Protein AF-A0AAX4J9J0-F1 (afdb_monomer)

Structure (mmCIF, N/CA/C/O backbone):
data_AF-A0AAX4J9J0-F1
#
_entry.id   AF-A0AAX4J9J0-F1
#
loop_
_atom_site.group_PDB
_atom_site.id
_atom_site.type_symbol
_atom_site.label_atom_id
_atom_site.label_alt_id
_atom_site.label_comp_id
_atom_site.label_asym_id
_atom_site.label_entity_id
_atom_site.label_seq_id
_atom_site.pdbx_PDB_ins_code
_atom_site.Cartn_x
_atom_site.Cartn_y
_atom_site.Cartn_z
_atom_site.occupancy
_atom_site.B_iso_or_equiv
_atom_site.auth_seq_id
_atom_site.auth_comp_id
_atom_site.auth_asym_id
_atom_site.auth_atom_id
_atom_site.pdbx_PDB_model_num
ATOM 1 N N . MET A 1 1 ? 13.691 -29.978 -18.757 1.00 61.41 1 MET A N 1
ATOM 2 C CA . MET A 1 1 ? 13.887 -29.421 -17.396 1.00 61.41 1 MET A CA 1
ATOM 3 C C . MET A 1 1 ? 15.040 -28.422 -17.400 1.00 61.41 1 MET A C 1
ATOM 5 O O . MET A 1 1 ? 14.830 -27.285 -16.999 1.00 61.41 1 MET A O 1
ATOM 9 N N . GLU A 1 2 ? 16.188 -28.798 -17.965 1.00 68.69 2 GLU A N 1
ATOM 10 C CA . GLU A 1 2 ? 17.375 -27.943 -18.130 1.00 68.69 2 GLU A CA 1
ATOM 11 C C . GLU A 1 2 ? 17.108 -26.623 -18.865 1.00 68.69 2 GLU A C 1
ATOM 13 O O . GLU A 1 2 ? 17.535 -25.573 -18.406 1.00 68.69 2 GLU A O 1
ATOM 18 N N . GLU A 1 3 ? 16.326 -26.632 -19.948 1.00 76.81 3 GLU A N 1
ATOM 19 C CA . GLU A 1 3 ? 16.012 -25.405 -20.699 1.00 76.81 3 GLU A CA 1
ATOM 20 C C . GLU A 1 3 ? 15.260 -24.362 -19.852 1.00 76.81 3 GLU A C 1
ATOM 22 O O . GLU A 1 3 ? 15.573 -23.173 -19.884 1.00 76.81 3 GLU A O 1
ATOM 27 N N . ARG A 1 4 ? 14.316 -24.807 -19.011 1.00 74.56 4 ARG A N 1
ATOM 28 C CA . ARG A 1 4 ? 13.585 -23.931 -18.080 1.00 74.56 4 ARG A CA 1
ATOM 29 C C . ARG A 1 4 ? 14.502 -23.350 -17.004 1.00 74.56 4 ARG A C 1
ATOM 31 O O . ARG A 1 4 ? 14.391 -22.167 -16.701 1.00 74.56 4 ARG A O 1
ATOM 38 N N . VAL A 1 5 ? 15.400 -24.161 -16.446 1.00 76.06 5 VAL A N 1
ATOM 39 C CA . VAL A 1 5 ? 16.379 -23.724 -15.434 1.00 76.06 5 VAL A CA 1
ATOM 40 C C . VAL A 1 5 ? 17.366 -22.728 -16.042 1.00 76.06 5 VAL A C 1
ATOM 42 O O . VAL A 1 5 ? 17.599 -21.669 -15.467 1.00 76.06 5 VAL A O 1
ATOM 45 N N . ASN A 1 6 ? 17.853 -22.999 -17.253 1.00 77.25 6 ASN A N 1
ATOM 46 C CA . ASN A 1 6 ? 18.737 -22.100 -17.990 1.00 77.25 6 ASN A CA 1
ATOM 47 C C . ASN A 1 6 ? 18.056 -20.771 -18.326 1.00 77.25 6 ASN A C 1
ATOM 49 O O . ASN A 1 6 ? 18.679 -19.721 -18.198 1.00 77.25 6 ASN A O 1
ATOM 53 N N . ASN A 1 7 ? 16.774 -20.783 -18.696 1.00 78.75 7 ASN A N 1
ATOM 54 C CA . ASN A 1 7 ? 16.013 -19.552 -18.925 1.00 78.75 7 ASN A CA 1
ATOM 55 C C . ASN A 1 7 ? 15.826 -18.740 -17.631 1.00 78.75 7 ASN A C 1
ATOM 57 O O . ASN A 1 7 ? 15.913 -17.513 -17.658 1.00 78.75 7 ASN A O 1
ATOM 61 N N . LEU A 1 8 ? 15.640 -19.408 -16.488 1.00 71.81 8 LEU A N 1
ATOM 62 C CA . LEU A 1 8 ? 15.568 -18.756 -15.177 1.00 71.81 8 LEU A CA 1
ATOM 63 C C . LEU A 1 8 ? 16.919 -18.177 -14.734 1.00 71.81 8 LEU A C 1
ATOM 65 O O . LEU A 1 8 ? 16.941 -17.084 -14.178 1.00 71.81 8 LEU A O 1
ATOM 69 N N . LEU A 1 9 ? 18.043 -18.836 -15.019 1.00 75.38 9 LEU A N 1
ATOM 70 C CA . LEU A 1 9 ? 19.379 -18.287 -14.742 1.00 75.38 9 LEU A CA 1
ATOM 71 C C . LEU A 1 9 ? 19.697 -17.099 -15.663 1.00 75.38 9 LEU A C 1
ATOM 73 O O . LEU A 1 9 ? 20.135 -16.049 -15.198 1.00 75.38 9 LEU A O 1
ATOM 77 N N . LYS A 1 10 ? 19.367 -17.207 -16.957 1.00 76.81 10 LYS A N 1
ATOM 78 C CA . LYS A 1 10 ? 19.516 -16.115 -17.937 1.00 76.81 10 LYS A CA 1
ATOM 79 C C . LYS A 1 10 ? 18.694 -14.872 -17.602 1.00 76.81 10 LYS A C 1
ATOM 81 O O . LYS A 1 10 ? 19.059 -13.782 -18.024 1.00 76.81 10 LYS A O 1
ATOM 86 N N . SER A 1 11 ? 17.606 -15.018 -16.846 1.00 75.44 11 SER A N 1
ATOM 87 C CA . SER A 1 11 ? 16.791 -13.884 -16.402 1.00 75.44 11 SER A CA 1
ATOM 88 C C . SER A 1 11 ? 17.495 -12.977 -15.381 1.00 75.44 11 SER A C 1
ATOM 90 O O . SER A 1 11 ? 16.999 -11.893 -15.092 1.00 75.44 11 SER A O 1
ATOM 92 N N . GLY A 1 12 ? 18.627 -13.410 -14.810 1.00 61.09 12 GLY A N 1
ATOM 93 C CA . GLY A 1 12 ? 19.420 -12.618 -13.864 1.00 61.09 12 GLY A CA 1
ATOM 94 C C . GLY A 1 12 ? 18.864 -12.562 -12.434 1.00 61.09 12 GLY A C 1
ATOM 95 O O . GLY A 1 12 ? 19.521 -12.027 -11.543 1.00 61.09 12 GLY A O 1
ATOM 96 N N . TYR A 1 13 ? 17.687 -13.144 -12.176 1.00 62.12 13 TYR A N 1
ATOM 97 C CA . TYR A 1 13 ? 17.090 -13.221 -10.834 1.00 62.12 13 TYR A CA 1
ATOM 98 C C . TYR A 1 13 ? 17.830 -14.186 -9.891 1.00 62.12 13 TYR A C 1
ATOM 100 O O . TYR A 1 13 ? 17.837 -13.996 -8.667 1.00 62.12 13 TYR A O 1
ATOM 108 N N . PHE A 1 14 ? 18.463 -15.217 -10.452 1.00 72.38 14 PHE A N 1
ATOM 109 C CA . PHE A 1 14 ? 19.157 -16.275 -9.723 1.00 72.38 14 PHE A CA 1
ATOM 110 C C . PHE A 1 14 ? 20.611 -16.378 -10.192 1.00 72.38 14 PHE A C 1
ATOM 112 O O . PHE A 1 14 ? 20.886 -16.243 -11.379 1.00 72.38 14 PHE A O 1
ATOM 119 N N . LYS A 1 15 ? 21.531 -16.576 -9.244 1.00 73.38 15 LYS A N 1
ATOM 120 C CA . LYS A 1 15 ? 22.971 -16.724 -9.468 1.00 73.38 15 LYS A CA 1
ATOM 121 C C . LYS A 1 15 ? 23.285 -18.157 -9.864 1.00 73.38 15 LYS A C 1
ATOM 123 O O . LYS A 1 15 ? 23.857 -18.373 -10.919 1.00 73.38 15 LYS A O 1
ATOM 128 N N . ASP A 1 16 ? 22.856 -19.101 -9.029 1.00 78.69 16 ASP A N 1
ATOM 129 C CA . ASP A 1 16 ? 23.085 -20.527 -9.225 1.00 78.69 16 ASP A CA 1
ATOM 130 C C . ASP A 1 16 ? 21.813 -21.330 -8.931 1.00 78.69 16 ASP A C 1
ATOM 132 O O . ASP A 1 16 ? 20.896 -20.882 -8.231 1.00 78.69 16 ASP A O 1
ATOM 136 N N . CYS A 1 17 ? 21.771 -22.546 -9.468 1.00 82.75 17 CYS A N 1
ATOM 137 C CA . CYS A 1 17 ? 20.735 -23.537 -9.214 1.00 82.75 17 CYS A CA 1
ATOM 138 C C . CYS A 1 17 ? 21.403 -24.858 -8.822 1.00 82.75 17 CYS A C 1
ATOM 140 O O . CYS A 1 17 ? 22.192 -25.392 -9.596 1.00 82.75 17 CYS A O 1
ATOM 142 N N . ASN A 1 18 ? 21.070 -25.385 -7.643 1.00 80.75 18 ASN A N 1
ATOM 143 C CA . ASN A 1 18 ? 21.494 -26.709 -7.191 1.00 80.75 18 ASN A CA 1
ATOM 144 C C . ASN A 1 18 ? 20.293 -27.647 -7.232 1.00 80.75 18 ASN A C 1
ATOM 146 O O . ASN A 1 18 ? 19.329 -27.421 -6.503 1.00 80.75 18 ASN A O 1
ATOM 150 N N . ILE A 1 19 ? 20.350 -28.679 -8.069 1.00 81.06 19 ILE A N 1
ATOM 151 C CA . ILE A 1 19 ? 19.307 -29.702 -8.179 1.00 81.06 19 ILE A CA 1
ATOM 152 C C . ILE A 1 19 ? 19.854 -30.988 -7.569 1.00 81.06 19 ILE A C 1
ATOM 154 O O . ILE A 1 19 ? 20.935 -31.429 -7.951 1.00 81.06 19 ILE A O 1
ATOM 158 N N . ASP A 1 20 ? 19.140 -31.552 -6.598 1.00 78.56 20 ASP A N 1
ATOM 159 C CA . ASP A 1 20 ? 19.521 -32.829 -6.000 1.00 78.56 20 ASP A CA 1
ATOM 160 C C . ASP A 1 20 ? 19.192 -34.021 -6.918 1.00 78.56 20 ASP A C 1
ATOM 162 O O . ASP A 1 20 ? 18.487 -33.902 -7.923 1.00 78.56 20 ASP A O 1
ATOM 166 N N . GLU A 1 21 ? 19.680 -35.207 -6.554 1.00 80.56 21 GLU A N 1
ATOM 167 C CA . GLU A 1 21 ? 19.455 -36.455 -7.302 1.00 80.56 21 GLU A CA 1
ATOM 168 C C . GLU A 1 21 ? 17.970 -36.856 -7.397 1.00 80.56 21 GLU A C 1
ATOM 170 O O . GLU A 1 21 ? 17.600 -37.696 -8.217 1.00 80.56 21 GLU A O 1
ATOM 175 N N . LYS A 1 22 ? 17.104 -36.255 -6.570 1.00 79.81 22 LYS A N 1
ATOM 176 C CA . LYS A 1 22 ? 15.654 -36.484 -6.547 1.00 79.81 22 LYS A CA 1
ATOM 177 C C . LYS A 1 22 ? 14.882 -35.454 -7.382 1.00 79.81 22 LYS A C 1
ATOM 179 O O . LYS A 1 22 ? 13.660 -35.558 -7.486 1.00 79.81 22 LYS A O 1
ATOM 184 N N . GLY A 1 23 ? 15.568 -34.487 -7.994 1.00 72.56 23 GLY A N 1
ATOM 185 C CA . GLY A 1 23 ? 14.980 -33.453 -8.843 1.00 72.56 23 GLY A CA 1
ATOM 186 C C . GLY A 1 23 ? 14.480 -32.209 -8.098 1.00 72.56 23 GLY A C 1
ATOM 187 O O . GLY A 1 23 ? 13.801 -31.380 -8.709 1.00 72.56 23 GLY A O 1
ATOM 188 N N . PHE A 1 24 ? 14.800 -32.034 -6.812 1.00 72.38 24 PHE A N 1
ATOM 189 C CA . PHE A 1 24 ? 14.485 -30.811 -6.070 1.00 72.38 24 PHE A CA 1
ATOM 190 C C . PHE A 1 24 ? 15.568 -29.753 -6.296 1.00 72.38 24 PHE A C 1
ATOM 192 O O . PHE A 1 24 ? 16.738 -29.950 -5.975 1.00 72.38 24 PHE A O 1
ATOM 199 N N . GLY A 1 25 ? 15.165 -28.606 -6.849 1.00 75.62 25 GLY A N 1
ATOM 200 C CA . GLY A 1 25 ? 16.051 -27.482 -7.149 1.00 75.62 25 GLY A CA 1
ATOM 201 C C . GLY A 1 25 ? 16.006 -26.378 -6.093 1.00 75.62 25 GLY A C 1
ATOM 202 O O . GLY A 1 25 ? 14.936 -25.862 -5.774 1.00 75.62 25 GLY A O 1
ATOM 203 N N . THR A 1 26 ? 17.168 -25.952 -5.604 1.00 78.88 26 THR A N 1
ATOM 204 C CA . THR A 1 26 ? 17.348 -24.727 -4.815 1.00 78.88 26 THR A CA 1
ATOM 205 C C . THR A 1 26 ? 18.022 -23.664 -5.673 1.00 78.88 26 THR A C 1
ATOM 207 O O . THR A 1 26 ? 19.122 -23.878 -6.176 1.00 78.88 26 THR A O 1
ATOM 210 N N . PHE A 1 27 ? 17.394 -22.495 -5.806 1.00 79.06 27 PHE A N 1
ATOM 211 C CA . PHE A 1 27 ? 17.996 -21.346 -6.481 1.00 79.06 27 PHE A CA 1
ATOM 212 C C . PHE A 1 27 ? 18.609 -20.380 -5.467 1.00 79.06 27 PHE A C 1
ATOM 214 O O . PHE A 1 27 ? 17.947 -19.926 -4.523 1.00 79.06 27 PHE A O 1
ATOM 221 N N . THR A 1 28 ? 19.869 -20.023 -5.680 1.00 69.31 28 THR A N 1
ATOM 222 C CA . THR A 1 28 ? 20.528 -18.935 -4.958 1.00 69.31 28 THR A CA 1
ATOM 223 C C . THR A 1 28 ? 20.372 -17.664 -5.783 1.00 69.31 28 THR A C 1
ATOM 225 O O . THR A 1 28 ? 20.441 -17.690 -7.005 1.00 69.31 28 THR A O 1
ATOM 228 N N . SER A 1 29 ? 20.096 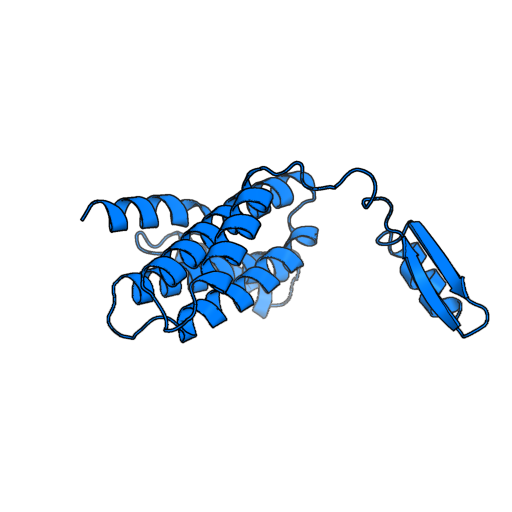-16.533 -5.141 1.00 63.00 29 SER A N 1
ATOM 229 C CA . SER A 1 29 ? 20.031 -15.238 -5.828 1.00 63.00 29 SER A CA 1
ATOM 230 C C . SER A 1 29 ? 21.323 -14.474 -5.548 1.00 63.00 29 SER A C 1
ATOM 232 O O . SER A 1 29 ? 21.790 -14.544 -4.405 1.00 63.00 29 SER A O 1
ATOM 234 N N . PRO A 1 30 ? 21.887 -13.723 -6.518 1.00 59.88 30 PRO A N 1
ATOM 235 C CA . PRO A 1 30 ? 23.120 -12.957 -6.309 1.00 59.88 30 PRO A CA 1
ATOM 236 C C . PRO A 1 30 ? 22.990 -11.979 -5.135 1.00 59.88 30 PRO A C 1
ATOM 238 O O . PRO A 1 30 ? 23.966 -11.646 -4.474 1.00 59.88 30 PRO A O 1
ATOM 241 N N . ASN A 1 31 ? 21.756 -11.576 -4.838 1.00 51.72 31 ASN A N 1
ATOM 242 C CA . ASN A 1 31 ? 21.426 -10.577 -3.840 1.00 51.72 31 ASN A CA 1
ATOM 243 C C . ASN A 1 31 ? 21.196 -11.128 -2.426 1.00 51.72 31 ASN A C 1
ATOM 245 O O . ASN A 1 31 ? 21.028 -10.343 -1.496 1.00 51.72 31 ASN A O 1
ATOM 249 N N . LYS A 1 32 ? 21.190 -12.450 -2.206 1.00 49.62 32 LYS A N 1
ATOM 250 C CA . LYS A 1 32 ? 20.865 -12.987 -0.870 1.00 49.62 32 LYS A CA 1
ATOM 251 C C . LYS A 1 32 ? 21.959 -12.774 0.182 1.00 49.62 32 LYS A C 1
ATOM 253 O O . LYS A 1 32 ? 21.627 -12.782 1.361 1.00 49.62 32 LYS A O 1
ATOM 258 N N . SER A 1 33 ? 23.217 -12.548 -0.205 1.00 41.62 33 SER A N 1
ATOM 259 C CA . SER A 1 33 ? 24.321 -12.349 0.751 1.00 41.62 33 SER A CA 1
ATOM 260 C C . SER A 1 33 ? 24.636 -10.883 1.080 1.00 41.62 33 SER A C 1
ATOM 262 O O . SER A 1 33 ? 25.477 -10.644 1.937 1.00 41.62 33 SER A O 1
ATOM 264 N N . THR A 1 34 ? 23.959 -9.906 0.458 1.00 40.78 34 THR A N 1
ATOM 265 C CA . THR A 1 34 ? 24.196 -8.466 0.721 1.00 40.78 34 THR A CA 1
ATOM 266 C C . THR A 1 34 ? 22.966 -7.553 0.581 1.00 40.78 34 THR A C 1
ATOM 268 O O . THR A 1 34 ? 23.059 -6.386 0.937 1.00 40.78 34 THR A O 1
ATOM 271 N N . GLN A 1 35 ? 21.792 -8.043 0.149 1.00 45.03 35 GLN A N 1
ATOM 272 C CA . GLN A 1 35 ? 20.510 -7.309 0.266 1.00 45.03 35 GLN A CA 1
ATOM 273 C C . GLN A 1 35 ? 19.696 -7.748 1.492 1.00 45.03 35 GLN A C 1
ATOM 275 O O . GLN A 1 35 ? 18.467 -7.644 1.523 1.00 45.03 35 GLN A O 1
ATOM 280 N N . SER A 1 36 ? 20.366 -8.260 2.525 1.00 42.84 36 SER A N 1
ATOM 281 C CA . SER A 1 36 ? 19.734 -8.414 3.826 1.00 42.84 36 SER A CA 1
ATOM 282 C C . SER A 1 36 ? 19.441 -7.021 4.391 1.00 42.84 36 SER A C 1
ATOM 284 O O . SER A 1 36 ? 20.330 -6.368 4.919 1.00 42.84 36 SER A O 1
ATOM 286 N N . LEU A 1 37 ? 18.183 -6.589 4.320 1.00 49.19 37 LEU A N 1
ATOM 287 C CA . LEU A 1 37 ? 17.579 -5.790 5.391 1.00 49.19 37 LEU A CA 1
ATOM 288 C C . LEU A 1 37 ? 18.264 -4.448 5.749 1.00 49.19 37 LEU A C 1
ATOM 290 O O . LEU A 1 37 ? 18.085 -4.003 6.869 1.00 49.19 37 LEU A O 1
ATOM 294 N N . SER A 1 38 ? 19.005 -3.757 4.876 1.00 60.19 38 SER A N 1
ATOM 295 C CA . SER A 1 38 ? 19.564 -2.444 5.276 1.00 60.19 38 SER A CA 1
ATOM 296 C C . SER A 1 38 ? 18.529 -1.316 5.288 1.00 60.19 38 SER A C 1
ATOM 298 O O . SER A 1 38 ? 18.852 -0.191 5.648 1.00 60.19 38 SER A O 1
ATOM 300 N N . ASN A 1 39 ? 17.304 -1.584 4.832 1.00 78.81 39 ASN A N 1
ATOM 301 C CA . ASN A 1 39 ? 16.239 -0.601 4.856 1.00 78.81 39 ASN A CA 1
ATOM 302 C C . ASN A 1 39 ? 15.525 -0.658 6.213 1.00 78.81 39 ASN A C 1
ATOM 304 O O . ASN A 1 39 ? 14.684 -1.535 6.451 1.00 78.81 39 ASN A O 1
ATOM 308 N N . ASP A 1 40 ? 15.867 0.288 7.087 1.00 89.19 40 ASP A N 1
ATOM 309 C CA . ASP A 1 40 ? 15.306 0.415 8.433 1.00 89.19 40 ASP A CA 1
ATOM 310 C C . ASP A 1 40 ? 13.775 0.497 8.421 1.00 89.19 40 ASP A C 1
ATOM 312 O O . ASP A 1 40 ? 13.115 -0.044 9.314 1.00 89.19 40 ASP A O 1
ATOM 316 N N . PHE A 1 41 ? 13.178 1.109 7.392 1.00 93.25 41 PHE A N 1
ATOM 317 C CA . PHE A 1 41 ? 11.725 1.154 7.254 1.00 93.25 41 PHE A CA 1
ATOM 318 C C . PHE A 1 41 ? 11.140 -0.230 6.981 1.00 93.25 41 PHE A C 1
ATOM 320 O O . PHE A 1 41 ? 10.156 -0.609 7.611 1.00 93.25 41 PHE A O 1
ATOM 327 N N . LEU A 1 42 ? 11.761 -1.038 6.117 1.00 92.19 42 LEU A N 1
ATOM 328 C CA . LEU A 1 42 ? 11.287 -2.401 5.858 1.00 92.19 42 LEU A CA 1
ATOM 329 C C . LEU A 1 42 ? 11.449 -3.327 7.068 1.00 92.19 42 LEU A C 1
ATOM 331 O O . LEU A 1 42 ? 10.640 -4.243 7.233 1.00 92.19 42 LEU A O 1
ATOM 335 N N . ILE A 1 43 ? 12.459 -3.102 7.916 1.00 92.19 43 ILE A N 1
ATOM 336 C CA . ILE A 1 43 ? 12.580 -3.805 9.200 1.00 92.19 43 ILE A CA 1
ATOM 337 C C . ILE A 1 43 ? 11.412 -3.416 10.110 1.00 92.19 43 ILE A C 1
ATOM 339 O O . ILE A 1 43 ? 10.666 -4.295 10.545 1.00 92.19 43 ILE A O 1
ATOM 343 N N . LYS A 1 44 ? 11.208 -2.112 10.341 1.00 94.94 44 LYS A N 1
ATOM 344 C CA . LYS A 1 44 ? 10.119 -1.596 11.188 1.00 94.94 44 LYS A CA 1
ATOM 345 C C . LYS A 1 44 ? 8.750 -2.082 10.715 1.00 94.94 44 LYS A C 1
ATOM 347 O O . LYS A 1 44 ? 7.960 -2.562 11.523 1.00 94.94 44 LYS A O 1
ATOM 352 N N . ALA A 1 45 ? 8.507 -2.063 9.405 1.00 95.56 45 ALA A N 1
ATOM 353 C CA . ALA A 1 45 ? 7.266 -2.546 8.808 1.00 95.56 45 ALA A CA 1
ATOM 354 C C . ALA A 1 45 ? 6.969 -4.011 9.159 1.00 95.56 45 ALA A C 1
ATOM 356 O O . ALA A 1 45 ? 5.828 -4.361 9.469 1.00 95.56 45 ALA A O 1
ATOM 357 N N . ARG A 1 46 ? 7.987 -4.881 9.118 1.00 94.38 46 ARG A N 1
ATOM 358 C CA . ARG A 1 46 ? 7.846 -6.308 9.448 1.00 94.38 46 ARG A CA 1
ATOM 359 C C . ARG A 1 46 ? 7.630 -6.528 10.938 1.00 94.38 46 ARG A C 1
ATOM 361 O O . ARG A 1 46 ? 6.815 -7.377 11.290 1.00 94.38 46 ARG A O 1
ATOM 368 N N . THR A 1 47 ? 8.331 -5.775 11.783 1.00 95.06 47 THR A N 1
ATOM 369 C CA . THR A 1 47 ? 8.161 -5.825 13.240 1.00 95.06 47 THR A CA 1
ATOM 370 C C . THR A 1 47 ? 6.731 -5.462 13.627 1.00 95.06 47 THR A C 1
ATOM 372 O O . THR A 1 47 ? 6.053 -6.292 14.225 1.00 95.06 47 THR A O 1
ATOM 375 N N . LEU A 1 48 ? 6.232 -4.315 13.158 1.00 96.19 48 LEU A N 1
ATOM 376 C CA . LEU A 1 48 ? 4.867 -3.857 13.433 1.00 96.19 48 LEU A CA 1
ATOM 377 C C . LEU A 1 48 ? 3.811 -4.810 12.875 1.00 96.19 48 LEU A C 1
ATOM 379 O O . LEU A 1 48 ? 2.823 -5.103 13.536 1.00 96.19 48 LEU A O 1
ATOM 383 N N . LYS A 1 49 ? 4.032 -5.373 11.676 1.00 94.81 49 LYS A N 1
ATOM 384 C CA . LYS A 1 49 ? 3.134 -6.411 11.154 1.00 94.81 49 LYS A CA 1
ATOM 385 C C . LYS A 1 49 ? 3.065 -7.604 12.111 1.00 94.81 49 LYS A C 1
ATOM 387 O O . LYS A 1 49 ? 1.979 -8.107 12.369 1.00 94.81 49 LYS A O 1
ATOM 392 N N . ARG A 1 50 ? 4.215 -8.076 12.605 1.00 93.44 50 ARG A N 1
ATOM 393 C CA . ARG A 1 50 ? 4.282 -9.221 13.521 1.00 93.44 50 ARG A CA 1
ATOM 394 C C . ARG A 1 50 ? 3.587 -8.917 14.847 1.00 93.44 50 ARG A C 1
ATOM 396 O O . ARG A 1 50 ? 2.910 -9.790 15.376 1.00 93.44 50 ARG A O 1
ATOM 403 N N . GLU A 1 51 ? 3.758 -7.709 15.371 1.00 92.75 51 GLU A N 1
ATOM 404 C CA . GLU A 1 51 ? 3.072 -7.238 16.580 1.00 92.75 51 GLU A CA 1
ATOM 405 C C . GLU A 1 51 ? 1.555 -7.199 16.361 1.00 92.75 51 GLU A C 1
ATOM 407 O O . GLU A 1 51 ? 0.818 -7.819 17.125 1.00 92.75 51 GLU A O 1
ATOM 412 N N . GLY A 1 52 ? 1.100 -6.633 15.239 1.00 92.69 52 GLY A N 1
ATOM 413 C CA . GLY A 1 52 ? -0.304 -6.678 14.829 1.00 92.69 52 GLY A CA 1
ATOM 414 C C . GLY A 1 52 ? -0.843 -8.108 14.709 1.00 92.69 52 GLY A C 1
ATOM 415 O O . GLY A 1 52 ? -1.913 -8.402 15.236 1.00 92.69 52 GLY A O 1
ATOM 416 N N . ASP A 1 53 ? -0.085 -9.029 14.098 1.00 91.19 53 ASP A N 1
ATOM 417 C CA . ASP A 1 53 ? -0.462 -10.447 13.979 1.00 91.19 53 ASP A CA 1
ATOM 418 C C . ASP A 1 53 ? -0.615 -11.112 15.367 1.00 91.19 53 ASP A C 1
ATOM 420 O O . ASP A 1 53 ? -1.517 -11.929 15.567 1.00 91.19 53 ASP A O 1
ATOM 424 N N . MET A 1 54 ? 0.244 -10.765 16.336 1.00 88.88 54 MET A N 1
ATOM 425 C CA . MET A 1 54 ? 0.187 -11.279 17.714 1.00 88.88 54 MET A CA 1
ATOM 426 C C . MET A 1 54 ? -1.009 -10.730 18.500 1.00 88.88 54 MET A C 1
ATOM 428 O O . MET A 1 54 ? -1.609 -11.449 19.304 1.00 88.88 54 MET A O 1
ATOM 432 N N . GLU A 1 55 ? -1.352 -9.466 18.271 1.00 86.12 55 GLU A N 1
ATOM 433 C CA . GLU A 1 55 ? -2.443 -8.760 18.943 1.00 86.12 55 GLU A CA 1
ATOM 434 C C . GLU A 1 55 ? -3.816 -9.034 18.325 1.00 86.12 55 GLU A C 1
ATOM 436 O O . GLU A 1 55 ? -4.835 -8.777 18.964 1.00 86.12 55 GLU A O 1
ATOM 441 N N . ASN A 1 56 ? -3.864 -9.622 17.125 1.00 81.44 56 ASN A N 1
ATOM 442 C CA . ASN A 1 56 ? -5.077 -9.890 16.345 1.00 81.44 56 ASN A CA 1
ATOM 443 C C . ASN A 1 56 ? -6.054 -10.917 16.965 1.00 81.44 56 ASN A C 1
ATOM 445 O O . ASN A 1 56 ? -6.970 -11.408 16.303 1.00 81.44 56 ASN A O 1
ATOM 449 N N . LYS A 1 57 ? -5.898 -11.254 18.245 1.00 66.44 57 LYS A N 1
ATOM 450 C CA . LYS A 1 57 ? -6.956 -11.906 19.014 1.00 66.44 57 LYS A CA 1
ATOM 451 C C . LYS A 1 57 ? -8.024 -10.842 19.289 1.00 66.44 57 LYS A C 1
ATOM 453 O O . LYS A 1 57 ? -7.845 -10.018 20.178 1.00 66.44 57 LYS A O 1
ATOM 458 N N . ASP A 1 58 ? -9.084 -10.857 18.478 1.00 61.56 58 ASP A N 1
ATOM 459 C CA . ASP A 1 58 ? -10.319 -10.057 18.605 1.00 61.56 58 ASP A CA 1
ATOM 460 C C . ASP A 1 58 ? -10.369 -8.686 17.892 1.00 61.56 58 ASP A C 1
ATOM 462 O O . ASP A 1 58 ? -11.132 -7.818 18.308 1.00 61.56 58 ASP A O 1
ATOM 466 N N . ASN A 1 59 ? -9.630 -8.474 16.788 1.00 64.25 59 ASN A N 1
ATOM 467 C CA . ASN A 1 59 ? -9.637 -7.195 16.035 1.00 64.25 59 ASN A CA 1
ATOM 468 C C . ASN A 1 59 ? -9.391 -5.972 16.938 1.00 64.25 59 ASN A C 1
ATOM 470 O O . ASN A 1 59 ? -10.064 -4.941 16.827 1.00 64.25 59 ASN A O 1
ATOM 474 N N . LYS A 1 60 ? -8.440 -6.107 17.862 1.00 77.44 60 LYS A N 1
ATOM 475 C CA . LYS A 1 60 ? -8.092 -5.038 18.790 1.00 77.44 60 LYS A CA 1
ATOM 476 C C . LYS A 1 60 ? -7.687 -3.768 18.029 1.00 77.44 60 LYS A C 1
ATOM 478 O O . LYS A 1 60 ? -6.981 -3.883 17.021 1.00 77.44 60 LYS A O 1
ATOM 483 N N . PRO A 1 61 ? -8.119 -2.574 18.475 1.00 81.75 61 PRO A N 1
ATOM 484 C CA . PRO A 1 61 ? -7.705 -1.305 17.878 1.00 81.75 61 PRO A CA 1
ATOM 485 C C . PRO A 1 61 ? -6.185 -1.189 17.711 1.00 81.75 61 PRO A C 1
ATOM 487 O O . PRO A 1 61 ? -5.719 -0.724 16.675 1.00 81.75 61 PRO A O 1
ATOM 490 N N . GLU A 1 62 ? -5.425 -1.704 18.676 1.00 87.12 62 GLU A N 1
ATOM 491 C CA . GLU A 1 62 ? -3.961 -1.726 18.685 1.00 87.12 62 GLU A CA 1
ATOM 492 C C . GLU A 1 62 ? -3.382 -2.568 17.534 1.00 87.12 62 GLU A C 1
ATOM 494 O O . GLU A 1 62 ? -2.441 -2.146 16.862 1.00 87.12 62 GLU A O 1
ATOM 499 N N . ALA A 1 63 ? -4.014 -3.701 17.204 1.00 90.94 63 ALA A N 1
ATOM 500 C CA . ALA A 1 63 ? -3.594 -4.529 16.075 1.00 90.94 63 ALA A 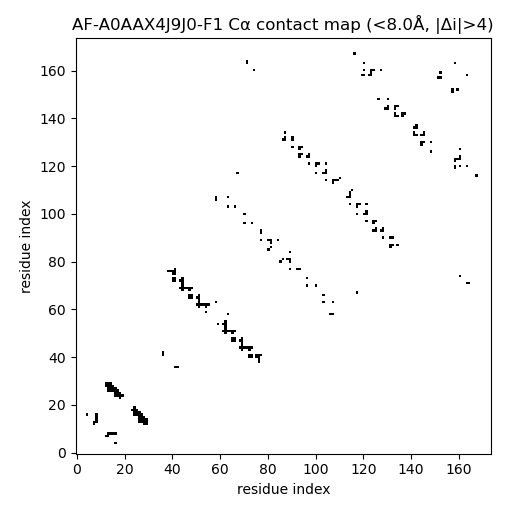CA 1
ATOM 501 C C . ALA A 1 63 ? -3.798 -3.798 14.738 1.00 90.94 63 ALA A C 1
ATOM 503 O O . ALA A 1 63 ? -2.936 -3.842 13.859 1.00 90.94 63 ALA A O 1
ATOM 504 N N . ILE A 1 64 ? -4.930 -3.099 14.583 1.00 91.25 64 ILE A N 1
ATOM 505 C CA . ILE A 1 64 ? -5.217 -2.285 13.392 1.00 91.25 64 ILE A CA 1
ATOM 506 C C . ILE A 1 64 ? -4.205 -1.151 13.251 1.00 91.25 64 ILE A C 1
ATOM 508 O O . ILE A 1 64 ? -3.722 -0.897 12.148 1.00 91.25 64 ILE A O 1
ATOM 512 N N . GLU A 1 65 ? -3.864 -0.511 14.362 1.00 92.19 65 GLU A N 1
ATOM 513 C CA . GLU A 1 65 ? -2.889 0.569 14.412 1.00 92.19 65 GLU A CA 1
ATOM 514 C C . GLU A 1 65 ? -1.497 0.091 13.971 1.00 92.19 65 GLU A C 1
ATOM 516 O O . GLU A 1 65 ? -0.898 0.636 13.039 1.00 92.19 65 GLU A O 1
ATOM 521 N N . ASN A 1 66 ? -1.048 -1.035 14.526 1.00 94.75 66 ASN A N 1
ATOM 522 C CA . ASN A 1 66 ? 0.189 -1.700 14.128 1.00 94.75 66 ASN A CA 1
ATOM 523 C C . ASN A 1 66 ? 0.213 -2.045 12.628 1.00 94.75 66 ASN A C 1
ATOM 525 O O . ASN A 1 66 ? 1.223 -1.839 11.944 1.00 94.75 66 ASN A O 1
ATOM 529 N N . TYR A 1 67 ? -0.906 -2.508 12.062 1.00 95.62 67 TYR A N 1
ATOM 530 C CA . TYR A 1 67 ? -0.998 -2.758 10.623 1.00 95.62 67 TYR A CA 1
ATOM 531 C C . TYR A 1 67 ? -0.942 -1.481 9.781 1.00 95.62 67 TYR A C 1
ATOM 533 O O . TYR A 1 67 ? -0.282 -1.478 8.738 1.00 95.62 67 TYR A O 1
ATOM 541 N N . ILE A 1 68 ? -1.598 -0.400 10.208 1.00 94.69 68 ILE A N 1
ATOM 542 C CA . ILE A 1 68 ? -1.558 0.890 9.512 1.00 94.69 68 ILE A CA 1
ATOM 543 C C . ILE A 1 68 ? -0.125 1.424 9.470 1.00 94.69 68 ILE A C 1
ATOM 545 O O . ILE A 1 68 ? 0.390 1.713 8.386 1.00 94.69 68 ILE A O 1
ATOM 549 N N . GLN A 1 69 ? 0.555 1.473 10.615 1.00 95.06 69 GLN A N 1
ATOM 550 C CA . GLN A 1 69 ? 1.944 1.930 10.685 1.00 95.06 69 GLN A CA 1
ATOM 551 C C . GLN A 1 69 ? 2.874 1.026 9.874 1.00 95.06 69 GLN A C 1
ATOM 553 O O . GLN A 1 69 ? 3.741 1.511 9.144 1.00 95.06 69 GLN A O 1
ATOM 558 N N . SER A 1 70 ? 2.654 -0.290 9.920 1.00 96.88 70 SER A N 1
ATOM 559 C CA . SER A 1 70 ? 3.368 -1.247 9.076 1.00 96.88 70 SER A CA 1
ATOM 560 C C . SER A 1 70 ? 3.232 -0.911 7.586 1.00 96.88 70 SER A C 1
ATOM 562 O O . SER A 1 70 ? 4.234 -0.889 6.870 1.00 96.88 70 SER A O 1
ATOM 564 N N . ILE A 1 71 ? 2.021 -0.597 7.110 1.00 96.81 71 ILE A N 1
ATOM 565 C CA . ILE A 1 71 ? 1.777 -0.200 5.716 1.00 96.81 71 ILE A CA 1
ATOM 566 C C . ILE A 1 71 ? 2.524 1.095 5.374 1.00 96.81 71 ILE A C 1
ATOM 568 O O . ILE A 1 71 ? 3.163 1.152 4.323 1.00 96.81 71 ILE A O 1
ATOM 572 N N . ILE A 1 72 ? 2.503 2.103 6.251 1.00 95.31 72 ILE A N 1
ATOM 573 C CA . ILE A 1 72 ? 3.233 3.368 6.052 1.00 95.31 72 ILE A CA 1
ATOM 574 C C . ILE A 1 72 ? 4.739 3.104 5.911 1.00 95.31 72 ILE A C 1
ATOM 576 O O . ILE A 1 72 ? 5.374 3.586 4.972 1.00 95.31 72 ILE A O 1
ATOM 580 N N . PHE A 1 73 ? 5.314 2.277 6.785 1.00 95.88 73 PHE A N 1
ATOM 581 C CA . PHE A 1 73 ? 6.729 1.918 6.702 1.00 95.88 73 PHE A CA 1
ATOM 582 C C . PHE A 1 73 ? 7.068 1.080 5.462 1.00 95.88 73 PHE A C 1
ATOM 584 O O . PHE A 1 73 ? 8.128 1.282 4.866 1.00 95.88 73 PHE A O 1
ATOM 591 N N . TYR A 1 74 ? 6.172 0.192 5.016 1.00 96.31 74 TYR A N 1
ATOM 592 C CA . TYR A 1 74 ? 6.335 -0.482 3.727 1.00 96.31 74 TYR A CA 1
ATOM 593 C C . TYR A 1 74 ? 6.350 0.510 2.569 1.00 96.31 74 TYR A C 1
ATOM 595 O O . TYR A 1 74 ? 7.201 0.378 1.695 1.00 96.31 74 TYR A O 1
ATOM 603 N N . ILE A 1 75 ? 5.455 1.507 2.562 1.00 94.94 75 ILE A N 1
ATOM 604 C CA . ILE A 1 75 ? 5.447 2.554 1.534 1.00 94.94 75 ILE A CA 1
ATOM 605 C C . ILE A 1 75 ? 6.807 3.247 1.503 1.00 94.94 75 ILE A C 1
ATOM 607 O O . ILE A 1 75 ? 7.442 3.243 0.453 1.00 94.94 75 ILE A O 1
ATOM 611 N N . LYS A 1 76 ? 7.293 3.754 2.642 1.00 93.00 76 LYS A N 1
ATOM 612 C CA . LYS A 1 76 ? 8.598 4.430 2.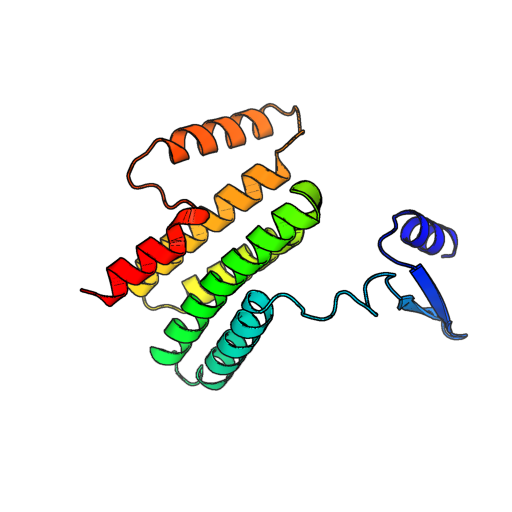731 1.00 93.00 76 LYS A CA 1
ATOM 613 C C . LYS A 1 76 ? 9.741 3.570 2.206 1.00 93.00 76 LYS A C 1
ATOM 615 O O . LYS A 1 76 ? 10.461 3.988 1.302 1.00 93.00 76 LYS A O 1
ATOM 620 N N . GLY A 1 77 ? 9.858 2.342 2.711 1.00 92.62 77 GLY A N 1
ATOM 621 C CA . GLY A 1 77 ? 10.919 1.435 2.285 1.00 92.62 77 GLY A CA 1
ATOM 622 C C . GLY A 1 77 ? 10.826 1.080 0.799 1.00 92.62 77 GLY A C 1
ATOM 623 O O . GLY A 1 77 ? 11.834 1.030 0.103 1.00 92.62 77 GLY A O 1
ATOM 624 N N . TYR A 1 78 ? 9.618 0.898 0.260 1.00 93.25 78 TYR A N 1
ATOM 625 C CA . TYR A 1 78 ? 9.436 0.643 -1.170 1.00 93.25 78 TYR A CA 1
ATOM 626 C C . TYR A 1 78 ? 9.735 1.855 -2.044 1.00 93.25 78 TYR A C 1
ATOM 628 O O . TYR A 1 78 ? 10.190 1.656 -3.167 1.00 93.25 78 TYR A O 1
ATOM 636 N N . ARG A 1 79 ? 9.533 3.086 -1.558 1.00 90.44 79 ARG A N 1
ATOM 637 C CA . ARG A 1 79 ? 9.935 4.299 -2.287 1.00 90.44 79 ARG A CA 1
ATOM 638 C C . ARG A 1 79 ? 11.453 4.399 -2.395 1.00 90.44 79 ARG A C 1
ATOM 640 O O . ARG A 1 79 ? 11.954 4.645 -3.488 1.00 90.44 79 ARG A O 1
ATOM 647 N N . GLU A 1 80 ? 12.178 4.135 -1.311 1.00 90.06 80 GLU A N 1
ATOM 648 C CA . GLU A 1 80 ? 13.646 4.091 -1.340 1.00 90.06 80 GLU A CA 1
ATOM 649 C C . GLU A 1 80 ? 14.160 2.996 -2.282 1.00 90.06 80 GLU A C 1
ATOM 651 O O . GLU A 1 80 ? 15.041 3.235 -3.109 1.00 90.06 80 GLU A O 1
ATOM 656 N N . GLU A 1 81 ? 13.560 1.805 -2.223 1.00 86.88 81 GLU A N 1
ATOM 657 C CA . GLU A 1 81 ? 13.895 0.727 -3.150 1.00 86.88 81 GLU A CA 1
ATOM 658 C C . GLU A 1 81 ? 13.554 1.099 -4.600 1.00 86.88 81 GLU A C 1
ATOM 660 O O . GLU A 1 81 ? 14.385 0.892 -5.477 1.00 86.88 81 GLU A O 1
ATOM 665 N N . GLU A 1 82 ? 12.393 1.704 -4.877 1.00 86.81 82 GLU A N 1
ATOM 666 C CA . GLU A 1 82 ? 12.006 2.171 -6.218 1.00 86.81 82 GLU A CA 1
ATOM 667 C C . GLU A 1 82 ? 13.046 3.134 -6.808 1.00 86.81 82 GLU A C 1
ATOM 669 O O . GLU A 1 82 ? 13.364 3.029 -7.994 1.00 86.81 82 GLU A O 1
ATOM 674 N N . MET A 1 83 ? 13.605 4.037 -5.995 1.00 85.81 83 MET A N 1
ATOM 675 C CA . MET A 1 83 ? 14.684 4.935 -6.421 1.00 85.81 83 MET A CA 1
ATOM 676 C C . MET A 1 83 ? 15.991 4.181 -6.705 1.00 85.81 83 MET A C 1
ATOM 678 O O . MET A 1 83 ? 16.722 4.553 -7.620 1.00 85.81 83 MET A O 1
ATOM 682 N N . ARG A 1 84 ? 16.272 3.107 -5.957 1.00 84.81 84 ARG A N 1
ATOM 683 C CA . ARG A 1 84 ? 17.500 2.305 -6.070 1.00 84.81 84 ARG A CA 1
ATOM 684 C C . ARG A 1 84 ? 17.495 1.333 -7.252 1.00 84.81 84 ARG A C 1
ATOM 686 O O . ARG A 1 84 ? 18.490 1.238 -7.962 1.00 84.81 84 ARG A O 1
ATOM 693 N N . ILE A 1 85 ? 16.414 0.572 -7.432 1.00 80.88 85 ILE A N 1
ATOM 694 C CA . ILE A 1 85 ? 16.317 -0.515 -8.431 1.00 80.88 85 ILE A CA 1
ATOM 695 C C . ILE A 1 85 ? 15.495 -0.130 -9.668 1.00 80.88 85 ILE A C 1
ATOM 697 O O . ILE A 1 85 ? 15.466 -0.863 -10.656 1.00 80.88 85 ILE A O 1
ATOM 701 N N . GLY A 1 86 ? 14.832 1.027 -9.628 1.00 77.12 86 GLY A N 1
ATOM 702 C CA . GLY A 1 86 ? 13.996 1.537 -10.705 1.00 77.12 86 GLY A CA 1
ATOM 703 C C . GLY A 1 86 ? 12.538 1.066 -10.650 1.00 77.12 86 GLY A C 1
ATOM 704 O O . GLY A 1 86 ? 12.180 0.040 -10.070 1.00 77.12 86 GLY A O 1
ATOM 705 N N . LYS A 1 87 ? 11.675 1.837 -11.323 1.00 78.62 87 LYS A N 1
ATOM 706 C CA . LYS A 1 87 ? 10.205 1.704 -11.292 1.00 78.62 87 LYS A CA 1
ATOM 707 C C . LYS A 1 87 ? 9.661 0.366 -11.802 1.00 78.62 87 LYS A C 1
ATOM 709 O O . LYS A 1 87 ? 8.686 -0.142 -11.262 1.00 78.62 87 LYS A O 1
ATOM 714 N N . SER A 1 88 ? 10.265 -0.212 -12.838 1.00 74.94 88 SER A N 1
ATOM 715 C CA . SER A 1 88 ? 9.795 -1.483 -13.411 1.00 74.94 88 SER A CA 1
ATOM 716 C C . SER A 1 88 ? 10.029 -2.664 -12.468 1.00 74.94 88 SER A C 1
ATOM 718 O O . SER A 1 88 ? 9.214 -3.582 -12.405 1.00 74.94 88 SER A O 1
ATOM 720 N N . GLN A 1 89 ? 11.114 -2.626 -11.690 1.00 77.12 89 GLN A N 1
ATOM 721 C CA . GLN A 1 89 ? 11.476 -3.700 -10.768 1.00 77.12 89 GLN A CA 1
ATOM 722 C C . GLN A 1 89 ? 10.699 -3.631 -9.440 1.00 77.12 89 GLN A C 1
ATOM 724 O O . GLN A 1 89 ? 10.602 -4.639 -8.742 1.00 77.12 89 GLN A O 1
ATOM 729 N N . SER A 1 90 ? 10.085 -2.487 -9.102 1.00 84.88 90 SER A N 1
ATOM 730 C CA . SER A 1 90 ? 9.322 -2.297 -7.856 1.00 84.88 90 SER A CA 1
ATOM 731 C C . SER A 1 90 ? 7.839 -2.691 -7.945 1.00 84.88 90 SER A C 1
ATOM 733 O O . SER A 1 90 ? 7.162 -2.768 -6.917 1.00 84.88 90 SER A O 1
ATOM 735 N N . VAL A 1 91 ? 7.318 -3.015 -9.138 1.00 86.88 91 VAL A N 1
ATOM 736 C CA . VAL A 1 91 ? 5.901 -3.384 -9.367 1.00 86.88 91 VAL A CA 1
ATOM 737 C C . VAL A 1 91 ? 5.425 -4.481 -8.405 1.00 86.88 91 VAL A C 1
ATOM 739 O O . VAL A 1 91 ? 4.327 -4.400 -7.845 1.00 86.88 91 VAL A O 1
ATOM 742 N N . GLY A 1 92 ? 6.258 -5.504 -8.183 1.00 86.00 92 GLY A N 1
ATOM 743 C CA . GLY A 1 92 ? 5.936 -6.634 -7.308 1.00 86.00 92 GLY A CA 1
ATOM 744 C C . GLY A 1 92 ? 5.727 -6.242 -5.841 1.00 86.00 92 GLY A C 1
ATOM 745 O O . GLY A 1 92 ? 4.892 -6.846 -5.158 1.00 86.00 92 GLY A O 1
ATOM 746 N N . TYR A 1 93 ? 6.426 -5.206 -5.370 1.00 91.25 93 TYR A N 1
ATOM 747 C CA . TYR A 1 93 ? 6.295 -4.692 -4.008 1.00 91.25 93 TYR A CA 1
ATOM 748 C C . TYR A 1 93 ? 4.916 -4.070 -3.797 1.00 91.25 93 TYR A C 1
ATOM 750 O O . TYR A 1 93 ? 4.166 -4.502 -2.919 1.00 91.25 93 TYR A O 1
ATOM 758 N N . TYR A 1 94 ? 4.519 -3.148 -4.674 1.00 93.06 94 TYR A N 1
ATOM 759 C CA . TYR A 1 94 ? 3.227 -2.466 -4.572 1.00 93.06 94 TYR A CA 1
ATOM 760 C C . TYR A 1 94 ? 2.037 -3.388 -4.852 1.00 93.06 94 TYR A C 1
ATOM 762 O O . TYR A 1 94 ? 0.992 -3.256 -4.216 1.00 93.06 94 TYR A O 1
ATOM 770 N N . LYS A 1 95 ? 2.201 -4.394 -5.720 1.00 91.88 95 LYS A N 1
ATOM 771 C CA . LYS A 1 95 ? 1.194 -5.448 -5.917 1.00 91.88 95 LYS A CA 1
ATOM 772 C C . LYS A 1 95 ? 0.926 -6.239 -4.637 1.00 91.88 95 LYS A C 1
ATOM 774 O O . LYS A 1 95 ? -0.222 -6.572 -4.336 1.00 91.88 95 LYS A O 1
ATOM 779 N N . SER A 1 96 ? 1.985 -6.568 -3.900 1.00 92.56 96 SER A N 1
ATOM 780 C CA . SER A 1 96 ? 1.888 -7.304 -2.636 1.00 92.56 96 SER A CA 1
ATOM 781 C C . SER A 1 96 ? 1.313 -6.421 -1.530 1.00 92.56 96 SER A C 1
ATOM 783 O O . SER A 1 96 ? 0.422 -6.863 -0.805 1.00 92.56 96 SER A O 1
ATOM 785 N N . LEU A 1 97 ? 1.734 -5.153 -1.473 1.00 96.00 97 LEU A N 1
ATOM 786 C CA . LEU A 1 97 ? 1.194 -4.159 -0.549 1.00 96.00 97 LEU A CA 1
ATOM 787 C C . LEU A 1 97 ? -0.305 -3.949 -0.749 1.00 96.00 97 LEU A C 1
ATOM 789 O O . LEU A 1 97 ? -1.049 -3.980 0.219 1.00 96.00 97 LEU A O 1
ATOM 793 N N . TYR A 1 98 ? -0.770 -3.836 -1.997 1.00 96.31 98 TYR A N 1
ATOM 794 C CA . TYR A 1 98 ? -2.195 -3.697 -2.300 1.00 96.31 98 TYR A CA 1
ATOM 795 C C . TYR A 1 98 ? -3.024 -4.853 -1.726 1.00 96.31 98 TYR A C 1
ATOM 797 O O . TYR A 1 98 ? -4.080 -4.630 -1.136 1.00 96.31 98 TYR A O 1
ATOM 805 N N . LYS A 1 99 ? -2.545 -6.097 -1.873 1.00 95.88 99 LYS A N 1
ATOM 806 C CA . LYS A 1 99 ? -3.219 -7.270 -1.295 1.00 95.88 99 LYS A CA 1
ATOM 807 C C . LYS A 1 99 ? -3.270 -7.173 0.226 1.00 95.88 99 LYS A C 1
ATOM 809 O O . LYS A 1 99 ? -4.347 -7.326 0.789 1.00 95.88 99 LYS A O 1
ATOM 814 N N . TYR A 1 100 ? -2.139 -6.858 0.853 1.00 95.94 100 TYR A N 1
ATOM 815 C CA . TYR A 1 100 ? -2.046 -6.696 2.300 1.00 95.94 100 TYR A CA 1
ATOM 816 C C . TYR A 1 100 ? -2.989 -5.596 2.813 1.00 95.94 100 TYR A C 1
ATOM 818 O O . TYR A 1 100 ? -3.847 -5.875 3.644 1.00 95.94 100 TYR A O 1
ATOM 826 N N . THR A 1 101 ? -2.937 -4.386 2.249 1.00 96.56 101 THR A N 1
ATOM 827 C CA . THR A 1 101 ? -3.832 -3.273 2.608 1.00 96.56 101 THR A CA 1
ATOM 828 C C . THR A 1 101 ? -5.303 -3.628 2.404 1.00 96.56 101 THR A C 1
ATOM 830 O O . THR A 1 101 ? -6.143 -3.243 3.211 1.00 96.56 101 THR A O 1
ATOM 833 N N . ARG A 1 102 ? -5.646 -4.386 1.355 1.00 97.00 102 ARG A N 1
ATOM 834 C CA . ARG A 1 102 ? -7.022 -4.847 1.119 1.00 97.00 102 ARG A CA 1
ATOM 835 C C . ARG A 1 102 ? -7.491 -5.812 2.205 1.00 97.00 102 ARG A C 1
ATOM 837 O O . ARG A 1 102 ? -8.661 -5.778 2.581 1.00 97.00 102 ARG A O 1
ATOM 844 N N . ASP A 1 103 ? -6.613 -6.688 2.670 1.00 94.69 103 ASP A N 1
ATOM 845 C CA . ASP A 1 103 ? -6.951 -7.645 3.716 1.00 94.69 103 ASP A C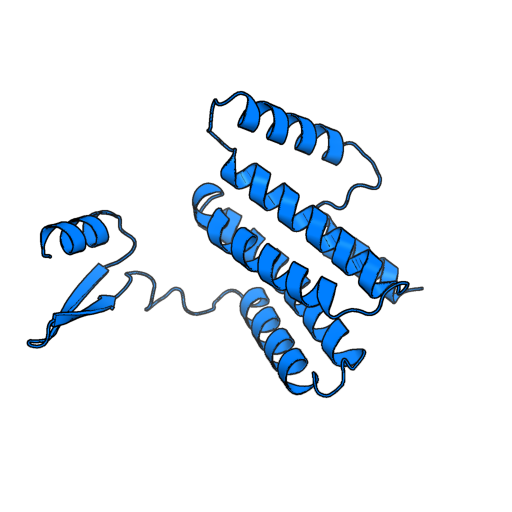A 1
ATOM 846 C C . ASP A 1 103 ? -7.150 -6.907 5.052 1.00 94.69 103 ASP A C 1
ATOM 848 O O . ASP A 1 103 ? -8.182 -7.105 5.692 1.00 94.69 103 ASP A O 1
ATOM 852 N N . ILE A 1 104 ? -6.296 -5.925 5.372 1.00 94.62 104 ILE A N 1
ATOM 853 C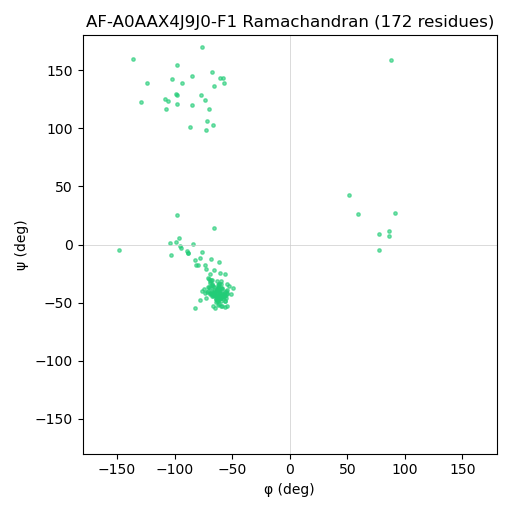 CA . ILE A 1 104 ? -6.511 -5.011 6.509 1.00 94.62 104 ILE A CA 1
ATOM 854 C C . ILE A 1 104 ? -7.818 -4.227 6.354 1.00 94.62 104 ILE A C 1
ATOM 856 O O . ILE A 1 104 ? -8.624 -4.182 7.279 1.00 94.62 104 ILE A O 1
ATOM 860 N N . TYR A 1 105 ? -8.101 -3.681 5.168 1.00 94.88 105 TYR A N 1
ATOM 861 C CA . TYR A 1 105 ? -9.357 -2.978 4.900 1.00 94.88 105 TYR A CA 1
ATOM 862 C C . TYR A 1 105 ? -10.569 -3.848 5.232 1.00 94.88 105 TYR A C 1
ATOM 864 O O . TYR A 1 105 ? -11.523 -3.347 5.815 1.00 94.88 105 TYR A O 1
ATOM 872 N N . LYS A 1 106 ? -10.557 -5.143 4.899 1.00 93.12 106 LYS A N 1
ATOM 873 C CA . LYS A 1 106 ? -11.661 -6.062 5.225 1.00 93.12 106 LYS A CA 1
ATOM 874 C C . LYS A 1 106 ? -11.797 -6.327 6.725 1.00 93.12 106 LYS A C 1
ATOM 876 O O . LYS A 1 106 ? -12.917 -6.555 7.170 1.00 93.12 106 LYS A O 1
ATOM 881 N N . MET A 1 107 ? -10.699 -6.282 7.477 1.00 90.31 107 MET A N 1
ATOM 882 C CA . MET A 1 107 ? -10.687 -6.500 8.927 1.00 90.31 107 MET A CA 1
ATOM 883 C C . MET A 1 107 ? -11.245 -5.308 9.711 1.00 90.31 107 MET A C 1
ATOM 885 O O . MET A 1 107 ? -11.953 -5.500 10.696 1.00 90.31 107 MET A O 1
ATOM 889 N N . VAL A 1 108 ? -10.961 -4.077 9.275 1.00 91.06 108 VAL A N 1
ATOM 890 C CA . VAL A 1 108 ? -11.394 -2.868 9.994 1.00 91.06 108 VAL A CA 1
ATOM 891 C C . VAL A 1 108 ? -12.923 -2.731 9.974 1.00 91.06 108 VAL A C 1
ATOM 893 O O . VAL A 1 108 ? -13.568 -2.911 8.935 1.00 91.06 108 VAL A O 1
ATOM 896 N N . LYS A 1 109 ? -13.518 -2.374 11.118 1.00 90.19 109 LYS A N 1
ATOM 897 C CA . LYS A 1 109 ? -14.966 -2.162 11.265 1.00 90.19 109 LYS A CA 1
ATOM 898 C C . LYS A 1 109 ? -15.463 -1.036 10.347 1.00 90.19 109 LYS A C 1
ATOM 900 O O . LYS A 1 109 ? -14.780 -0.045 10.122 1.00 90.19 109 LYS A O 1
ATOM 905 N N . ASN A 1 110 ? -16.668 -1.183 9.799 1.00 89.44 110 ASN A N 1
ATOM 906 C CA . ASN A 1 110 ? -17.273 -0.136 8.972 1.00 89.44 110 ASN A CA 1
ATOM 907 C C . ASN A 1 110 ? -17.623 1.109 9.803 1.00 89.44 110 ASN A C 1
ATOM 909 O O . ASN A 1 110 ? -17.993 0.992 10.970 1.00 89.44 110 ASN A O 1
ATOM 913 N N . GLY A 1 111 ? -17.552 2.282 9.167 1.00 86.00 111 GLY A N 1
ATOM 914 C CA . GLY A 1 111 ? -17.925 3.561 9.778 1.00 86.00 111 GLY A CA 1
ATOM 915 C C . GLY A 1 111 ? -16.887 4.151 10.735 1.00 86.00 111 GLY A C 1
ATOM 916 O O . GLY A 1 111 ? -17.210 5.116 11.414 1.00 86.00 111 GLY A O 1
ATOM 917 N N . THR A 1 112 ? -15.675 3.590 10.807 1.00 89.38 112 THR A N 1
ATOM 918 C CA . THR A 1 112 ? -14.582 4.156 11.609 1.00 89.38 112 THR A CA 1
ATOM 919 C C . THR A 1 112 ? -13.628 4.990 10.758 1.00 89.38 112 THR A C 1
ATOM 921 O O . THR A 1 112 ? -13.451 4.729 9.563 1.00 89.38 112 THR A O 1
ATOM 924 N N . ASP A 1 113 ? -12.948 5.948 11.383 1.00 89.50 113 ASP A N 1
ATOM 925 C CA . ASP A 1 113 ? -11.945 6.781 10.716 1.00 89.50 113 ASP A CA 1
ATOM 926 C C . ASP A 1 113 ? -10.767 5.957 10.193 1.00 89.50 113 ASP A C 1
ATOM 928 O O . ASP A 1 113 ? -10.291 6.185 9.079 1.00 89.50 113 ASP A O 1
ATOM 932 N N . GLN A 1 114 ? -10.377 4.897 10.911 1.00 89.88 114 GLN A N 1
ATOM 933 C CA . GLN A 1 114 ? -9.372 3.946 10.431 1.00 89.88 114 GLN A CA 1
ATOM 934 C C . GLN A 1 114 ? -9.812 3.277 9.123 1.00 89.88 114 GLN A C 1
ATOM 936 O O . GLN A 1 114 ? -8.991 3.065 8.234 1.00 89.88 114 GLN A O 1
ATOM 941 N N . LYS A 1 115 ? -11.106 2.963 8.950 1.00 91.88 115 LYS A N 1
ATOM 942 C CA . LYS A 1 115 ? -11.617 2.359 7.708 1.00 91.88 115 LYS A CA 1
ATOM 943 C C . LYS A 1 115 ? -11.484 3.323 6.538 1.00 91.88 115 LYS A C 1
ATOM 945 O O . LYS A 1 115 ? -11.075 2.910 5.452 1.00 91.88 115 LYS A O 1
ATOM 950 N N . ILE A 1 116 ? -11.832 4.590 6.763 1.00 91.62 116 ILE A N 1
ATOM 951 C CA . ILE A 1 116 ? -11.712 5.664 5.771 1.00 91.62 116 ILE A CA 1
ATOM 952 C C . ILE A 1 116 ? -10.238 5.860 5.412 1.00 91.62 116 ILE A C 1
ATOM 954 O O . ILE A 1 116 ? -9.888 5.924 4.233 1.00 91.62 116 ILE A O 1
ATOM 958 N N . PHE A 1 117 ? -9.360 5.886 6.411 1.00 91.56 117 PHE A N 1
ATOM 959 C CA . PHE A 1 117 ? -7.928 6.041 6.206 1.00 91.56 117 PHE A CA 1
ATOM 960 C C . PHE A 1 117 ? -7.315 4.865 5.430 1.00 91.56 117 PHE A C 1
ATOM 962 O O . PHE A 1 117 ? -6.670 5.067 4.402 1.00 91.56 117 PHE A O 1
ATOM 969 N N . VAL A 1 118 ? -7.595 3.620 5.829 1.00 93.38 118 VAL A N 1
ATOM 970 C CA . VAL A 1 118 ? -7.124 2.428 5.105 1.00 93.38 118 VAL A CA 1
ATOM 971 C C . VAL A 1 118 ? -7.680 2.389 3.677 1.00 93.38 118 VAL A C 1
ATOM 973 O O . VAL A 1 118 ? -6.969 1.977 2.761 1.00 93.38 118 VAL A O 1
ATOM 976 N N . HIS A 1 119 ? -8.908 2.870 3.444 1.00 93.88 119 HIS A N 1
ATOM 977 C CA . HIS A 1 119 ? -9.444 3.036 2.090 1.00 93.88 119 HIS A CA 1
ATOM 978 C C . HIS A 1 119 ? -8.595 4.015 1.265 1.00 93.88 119 HIS A C 1
ATOM 980 O O . HIS A 1 119 ? -8.238 3.701 0.129 1.00 93.88 119 HIS A O 1
ATOM 986 N N . LYS A 1 120 ? -8.229 5.175 1.828 1.00 92.25 120 LYS A N 1
ATOM 987 C CA . LYS A 1 120 ? -7.350 6.150 1.159 1.00 92.25 120 LYS A CA 1
ATOM 988 C C . LYS A 1 120 ? -5.999 5.527 0.796 1.00 92.25 120 LYS A C 1
ATOM 990 O O . LYS A 1 120 ? -5.554 5.682 -0.340 1.00 92.25 120 LYS A O 1
ATOM 995 N N . ILE A 1 121 ? -5.393 4.758 1.707 1.00 94.50 121 ILE A N 1
ATOM 996 C CA . ILE A 1 121 ? -4.145 4.034 1.418 1.00 94.50 121 ILE A CA 1
ATOM 997 C C . ILE A 1 121 ? -4.346 3.021 0.288 1.00 94.50 121 ILE A C 1
ATOM 999 O O . ILE A 1 121 ? -3.533 2.943 -0.631 1.00 94.50 121 ILE A O 1
ATOM 1003 N N . LEU A 1 122 ? -5.436 2.253 0.330 1.00 94.44 122 LEU A N 1
ATOM 1004 C CA . LEU A 1 122 ? -5.742 1.243 -0.678 1.00 94.44 122 LEU A CA 1
ATOM 1005 C C . LEU A 1 122 ? -5.835 1.855 -2.081 1.00 94.44 122 LEU A C 1
ATOM 1007 O O . LEU A 1 122 ? -5.286 1.291 -3.030 1.00 94.44 122 LEU A O 1
ATOM 1011 N N . VAL A 1 123 ? -6.500 3.008 -2.200 1.00 91.69 123 VAL A N 1
ATOM 1012 C CA . VAL A 1 123 ? -6.596 3.784 -3.443 1.00 91.69 123 VAL A CA 1
ATOM 1013 C C . VAL A 1 123 ? -5.209 4.244 -3.887 1.00 91.69 123 VAL A C 1
ATOM 1015 O O . VAL A 1 123 ? -4.806 3.927 -5.006 1.00 91.69 123 VAL A O 1
ATOM 1018 N N . ALA A 1 124 ? -4.442 4.893 -3.008 1.00 92.12 124 ALA A N 1
ATOM 1019 C CA . ALA A 1 124 ? -3.104 5.391 -3.328 1.00 92.12 124 ALA A CA 1
ATOM 1020 C C . ALA A 1 124 ? -2.168 4.278 -3.830 1.00 92.12 124 ALA A C 1
ATOM 1022 O O . ALA A 1 124 ? -1.540 4.402 -4.883 1.00 92.12 124 ALA A O 1
ATOM 1023 N N . VAL A 1 125 ? -2.122 3.148 -3.116 1.00 94.12 125 VAL A N 1
ATOM 1024 C CA . VAL A 1 125 ? -1.291 1.992 -3.480 1.00 94.12 125 VAL A CA 1
ATOM 1025 C C . VAL A 1 125 ? -1.766 1.370 -4.793 1.00 94.12 125 VAL A C 1
ATOM 1027 O O . VAL A 1 125 ? -0.935 1.007 -5.625 1.00 94.12 125 VAL A O 1
ATOM 1030 N N . LYS A 1 126 ? -3.085 1.258 -5.017 1.00 91.75 126 LYS A N 1
ATOM 1031 C CA . LYS A 1 126 ? -3.635 0.693 -6.257 1.00 91.75 126 LYS A CA 1
ATOM 1032 C C . LYS A 1 126 ? -3.275 1.539 -7.469 1.00 91.75 126 LYS A C 1
ATOM 1034 O O . LYS A 1 126 ? -2.840 0.983 -8.474 1.00 91.75 126 LYS A O 1
ATOM 1039 N N . PHE A 1 127 ? -3.454 2.851 -7.377 1.00 88.38 127 PHE A N 1
ATOM 1040 C CA . PHE A 1 127 ? -3.153 3.762 -8.473 1.00 88.38 127 PHE A CA 1
ATOM 1041 C C . PHE A 1 127 ? -1.651 3.844 -8.749 1.00 88.38 127 PHE A C 1
ATOM 1043 O O . PHE A 1 127 ? -1.253 3.739 -9.907 1.00 88.38 127 PHE A O 1
ATOM 1050 N N . HIS A 1 128 ? -0.811 3.905 -7.709 1.00 89.25 128 HIS A N 1
ATOM 1051 C CA . HIS A 1 128 ? 0.643 3.851 -7.887 1.00 89.25 128 HIS A CA 1
ATOM 1052 C C . HIS A 1 12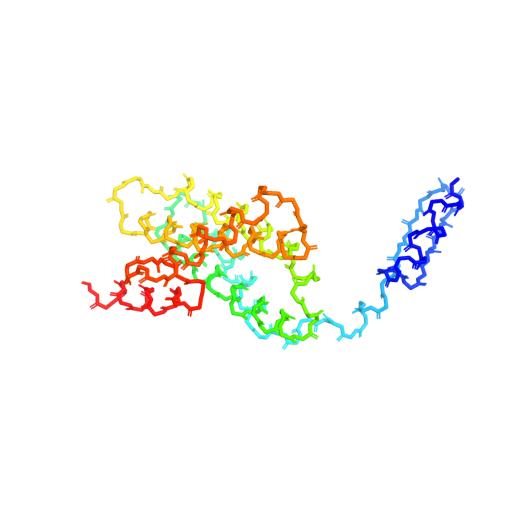8 ? 1.067 2.551 -8.574 1.00 89.25 128 HIS A C 1
ATOM 1054 O O . HIS A 1 128 ? 1.753 2.584 -9.590 1.00 89.25 128 HIS A O 1
ATOM 1060 N N . HIS A 1 129 ? 0.580 1.404 -8.096 1.00 90.25 129 HIS A N 1
ATOM 1061 C CA . HIS A 1 129 ? 0.839 0.102 -8.711 1.00 90.25 129 HIS A CA 1
ATOM 1062 C C . HIS A 1 129 ? 0.427 0.047 -10.188 1.00 90.25 129 HIS A C 1
ATOM 1064 O O . HIS A 1 129 ? 1.227 -0.384 -11.016 1.00 90.25 129 HIS A O 1
ATOM 1070 N N . LEU A 1 130 ? -0.789 0.498 -10.514 1.00 86.75 130 LEU A N 1
ATOM 1071 C CA . LEU A 1 130 ? -1.272 0.544 -11.894 1.00 86.75 130 LEU A CA 1
ATOM 1072 C C . LEU A 1 130 ? -0.374 1.426 -12.761 1.00 86.75 130 LEU A C 1
ATOM 1074 O O . LEU A 1 130 ? 0.044 0.974 -13.818 1.00 86.75 130 LEU A O 1
ATOM 1078 N N . SER A 1 131 ? -0.002 2.617 -12.279 1.00 84.44 131 SER A N 1
ATOM 1079 C CA . SER A 1 131 ? 0.890 3.533 -13.002 1.00 84.44 131 SER A CA 1
ATOM 1080 C C . SER A 1 131 ? 2.264 2.924 -13.300 1.00 84.44 131 SER A C 1
ATOM 1082 O O . SER A 1 131 ? 2.878 3.247 -14.313 1.00 84.44 131 SER A O 1
ATOM 1084 N N . LEU A 1 132 ? 2.757 2.030 -12.433 1.00 85.00 132 LEU A N 1
ATOM 1085 C CA . LEU A 1 132 ? 4.010 1.311 -12.652 1.00 85.00 132 LEU A CA 1
ATOM 1086 C C . LEU A 1 132 ? 3.841 0.183 -13.680 1.00 85.00 132 LEU A C 1
ATOM 1088 O O . LEU A 1 132 ? 4.729 -0.001 -14.509 1.00 85.00 132 LEU A O 1
ATOM 1092 N N . GLU A 1 133 ? 2.722 -0.553 -13.650 1.00 82.81 133 GLU A N 1
ATOM 1093 C CA . GLU A 1 133 ? 2.422 -1.631 -14.612 1.00 82.81 133 GLU A CA 1
ATOM 1094 C C . GLU A 1 133 ? 2.188 -1.105 -16.036 1.00 82.81 133 GLU A C 1
ATOM 1096 O O . GLU A 1 133 ? 2.554 -1.763 -17.009 1.00 82.81 133 GLU A O 1
ATOM 1101 N N . THR A 1 134 ? 1.588 0.077 -16.170 1.00 78.56 134 THR A N 1
ATOM 1102 C CA . THR A 1 134 ? 1.250 0.693 -17.462 1.00 78.56 134 THR A CA 1
ATOM 1103 C C . THR A 1 134 ? 2.377 1.550 -18.031 1.00 78.56 134 THR A C 1
ATOM 1105 O O . THR A 1 134 ? 2.288 2.020 -19.169 1.00 78.56 134 THR A O 1
ATOM 1108 N N . LYS A 1 135 ? 3.457 1.779 -17.273 1.00 69.88 135 LYS A N 1
ATOM 1109 C CA . LYS A 1 135 ? 4.568 2.623 -17.715 1.00 69.88 135 LYS A CA 1
ATOM 1110 C C . LYS A 1 135 ? 5.356 1.941 -18.836 1.00 69.88 135 LYS A C 1
ATOM 1112 O O . LYS A 1 135 ? 5.990 0.914 -18.624 1.00 69.88 135 LYS A O 1
ATOM 1117 N N . GLY A 1 136 ? 5.359 2.556 -20.019 1.00 61.91 136 GLY A N 1
ATOM 1118 C CA . GLY A 1 136 ? 6.045 2.027 -21.205 1.00 61.91 136 GLY A CA 1
ATOM 1119 C C . GLY A 1 136 ? 5.214 1.037 -22.027 1.00 61.91 136 GLY A C 1
ATOM 1120 O O . GLY A 1 136 ? 5.736 0.452 -22.969 1.00 61.91 136 GLY A O 1
ATOM 1121 N N . ASN A 1 137 ? 3.931 0.859 -21.695 1.00 63.44 137 ASN A N 1
ATOM 1122 C CA . ASN A 1 137 ? 2.987 0.092 -22.498 1.00 63.44 137 ASN A CA 1
ATOM 1123 C C . ASN A 1 137 ? 2.162 1.052 -23.375 1.00 63.44 137 ASN A C 1
ATOM 1125 O O . ASN A 1 137 ? 1.493 1.947 -22.862 1.00 63.44 137 ASN A O 1
ATOM 1129 N N . GLU A 1 138 ? 2.216 0.883 -24.698 1.00 70.88 138 GLU A N 1
ATOM 1130 C CA . GLU A 1 138 ? 1.572 1.795 -25.659 1.00 70.88 138 GLU A CA 1
ATOM 1131 C C . GLU A 1 138 ? 0.086 1.503 -25.911 1.00 70.88 138 GLU A C 1
ATOM 1133 O O . GLU A 1 138 ? -0.559 2.211 -26.690 1.00 70.88 138 GLU A O 1
ATOM 1138 N N . THR A 1 139 ? -0.480 0.491 -25.247 1.00 78.94 139 THR A N 1
ATOM 1139 C CA . THR A 1 139 ? -1.913 0.187 -25.352 1.00 78.94 139 THR A CA 1
ATOM 1140 C C . THR A 1 139 ? -2.774 1.380 -24.934 1.00 78.94 139 THR A C 1
ATOM 1142 O O . THR A 1 139 ? -2.468 2.091 -23.977 1.00 78.94 139 THR A O 1
ATOM 1145 N N . GLU A 1 140 ? -3.899 1.568 -25.623 1.00 78.44 140 GLU A N 1
ATOM 1146 C CA . GLU A 1 140 ? -4.881 2.618 -25.320 1.00 78.44 140 GLU A CA 1
ATOM 1147 C C . GLU A 1 140 ? -5.359 2.551 -23.862 1.00 78.44 140 GLU A C 1
ATOM 1149 O O . GLU A 1 140 ? -5.406 3.561 -23.169 1.00 78.44 140 GLU A O 1
ATOM 1154 N N . MET A 1 141 ? -5.560 1.338 -23.337 1.00 77.81 141 MET A N 1
ATOM 1155 C CA . MET A 1 141 ? -5.878 1.117 -21.924 1.00 77.81 141 MET A CA 1
ATOM 1156 C C . MET A 1 141 ? -4.797 1.674 -20.982 1.00 77.81 141 MET A C 1
ATOM 1158 O O . MET A 1 141 ? -5.115 2.284 -19.964 1.00 77.81 141 MET A O 1
ATOM 1162 N N . SER A 1 142 ? -3.518 1.488 -21.318 1.00 76.56 142 SER A N 1
ATOM 1163 C CA . SER A 1 142 ? -2.401 1.977 -20.500 1.00 76.56 142 SER A CA 1
ATOM 1164 C C . SER A 1 142 ? -2.295 3.502 -20.540 1.00 76.56 14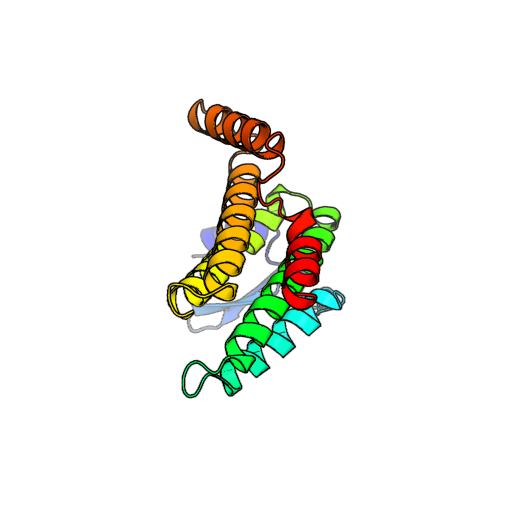2 SER A C 1
ATOM 1166 O O . SER A 1 142 ? -2.022 4.120 -19.511 1.00 76.56 142 SER A O 1
ATOM 1168 N N . LYS A 1 143 ? -2.574 4.118 -21.697 1.00 79.38 143 LYS A N 1
ATOM 1169 C CA . LYS A 1 143 ? -2.665 5.580 -21.841 1.00 79.38 143 LYS A CA 1
ATOM 1170 C C . LYS A 1 143 ? -3.804 6.147 -20.992 1.00 79.38 143 LYS A C 1
ATOM 1172 O O . LYS A 1 143 ? -3.546 7.030 -20.181 1.00 79.38 143 LYS A O 1
ATOM 1177 N N . ASN A 1 144 ? -4.996 5.555 -21.073 1.00 83.06 144 ASN A N 1
ATOM 1178 C CA . ASN A 1 144 ? -6.169 5.985 -20.306 1.00 83.06 144 ASN A CA 1
ATOM 1179 C C . ASN A 1 144 ? -5.950 5.862 -18.789 1.00 83.06 144 ASN A C 1
ATOM 1181 O O . ASN 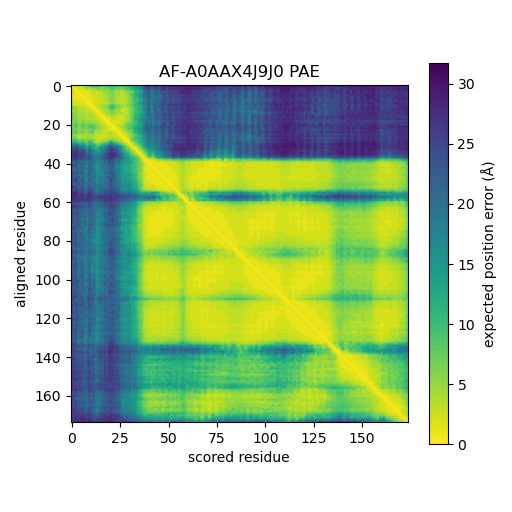A 1 144 ? -6.342 6.746 -18.033 1.00 83.06 144 ASN A O 1
ATOM 1185 N N . ILE A 1 145 ? -5.294 4.790 -18.325 1.00 81.00 145 ILE A N 1
ATOM 1186 C CA . ILE A 1 145 ? -4.952 4.624 -16.902 1.00 81.00 145 ILE A CA 1
ATOM 1187 C C . ILE A 1 145 ? -3.965 5.705 -16.444 1.00 81.00 145 ILE A C 1
ATOM 1189 O O . ILE A 1 145 ? -4.137 6.263 -15.360 1.00 81.00 145 ILE A O 1
ATOM 1193 N N . ASN A 1 146 ? -2.945 6.010 -17.250 1.00 77.69 146 ASN A N 1
ATOM 1194 C CA . ASN A 1 146 ? -1.965 7.046 -16.919 1.00 77.69 146 ASN A CA 1
ATOM 1195 C C . ASN A 1 146 ? -2.598 8.443 -16.905 1.00 77.69 146 ASN A C 1
ATOM 1197 O O . ASN A 1 146 ? -2.318 9.230 -16.005 1.00 77.69 146 ASN A O 1
ATOM 1201 N N . GLU A 1 147 ? -3.468 8.741 -17.868 1.00 82.56 147 GLU A N 1
ATOM 1202 C CA . GLU A 1 147 ? -4.196 10.008 -17.940 1.00 82.56 147 GLU A CA 1
ATOM 1203 C C . GLU A 1 147 ? -5.144 10.174 -16.748 1.00 82.56 147 GLU A C 1
ATOM 1205 O O . GLU A 1 147 ? -5.086 11.189 -16.058 1.00 82.56 147 GLU A O 1
ATOM 1210 N N . LEU A 1 148 ? -5.923 9.137 -16.417 1.00 83.06 148 LEU A N 1
ATOM 1211 C CA . LEU A 1 148 ? -6.773 9.128 -15.227 1.00 83.06 148 LEU A CA 1
ATOM 1212 C C . LEU A 1 148 ? -5.953 9.327 -13.947 1.00 83.06 148 LEU A C 1
ATOM 1214 O O . LEU A 1 148 ? -6.360 10.080 -13.069 1.00 83.06 148 LEU A O 1
ATOM 1218 N N . TYR A 1 149 ? -4.795 8.672 -13.832 1.00 79.94 149 TYR A N 1
ATOM 1219 C CA . TYR A 1 149 ? -3.916 8.841 -12.678 1.00 79.94 149 TYR A CA 1
ATOM 1220 C C . TYR A 1 149 ? -3.411 10.279 -12.547 1.00 79.94 149 TYR A C 1
ATOM 1222 O O . TYR A 1 149 ? -3.458 10.830 -11.449 1.00 79.94 149 TYR A O 1
ATOM 1230 N N . ASN A 1 150 ? -2.978 10.894 -13.650 1.00 81.00 150 ASN A N 1
ATOM 1231 C CA . ASN A 1 150 ? -2.524 12.284 -13.661 1.00 81.00 150 ASN A CA 1
ATOM 1232 C C . ASN A 1 150 ? -3.658 13.247 -13.282 1.00 81.00 150 ASN A C 1
ATOM 1234 O O . ASN A 1 150 ? -3.472 14.060 -12.383 1.00 81.00 150 ASN A O 1
ATOM 1238 N N . LEU A 1 151 ? -4.850 13.084 -13.870 1.00 83.31 151 LEU A N 1
ATOM 1239 C CA . LEU A 1 151 ? -6.038 13.873 -13.520 1.00 83.31 151 LEU A CA 1
ATOM 1240 C C . LEU A 1 151 ? -6.393 13.729 -12.037 1.00 83.31 151 LEU A C 1
ATOM 1242 O O . LEU A 1 151 ? -6.653 14.711 -11.349 1.00 83.31 151 LEU A O 1
ATOM 1246 N N . CYS A 1 152 ? -6.362 12.504 -11.509 1.00 81.25 152 CYS A N 1
ATOM 1247 C CA . CYS A 1 152 ? -6.593 12.270 -10.091 1.00 81.25 152 CYS A CA 1
ATOM 1248 C C . CYS A 1 152 ? -5.529 12.946 -9.216 1.00 81.25 152 CYS A C 1
ATOM 1250 O O . CYS A 1 152 ? -5.874 13.472 -8.165 1.00 81.25 152 CYS A O 1
ATOM 1252 N N . GLN A 1 153 ? -4.260 12.981 -9.631 1.00 75.12 153 GLN A N 1
ATOM 1253 C CA . GLN A 1 153 ? -3.210 13.676 -8.883 1.00 75.12 153 GLN A CA 1
ATOM 1254 C C . GLN A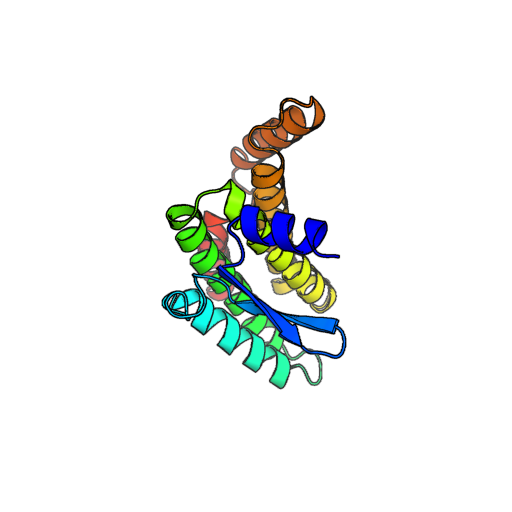 1 153 ? -3.387 15.200 -8.824 1.00 75.12 153 GLN A C 1
ATOM 1256 O O . GLN A 1 153 ? -2.827 15.830 -7.924 1.00 75.12 153 GLN A O 1
ATOM 1261 N N . GLU A 1 154 ? -4.128 15.798 -9.751 1.00 80.81 154 GLU A N 1
ATOM 1262 C CA . GLU A 1 154 ? -4.434 17.233 -9.740 1.00 80.81 154 GLU A CA 1
ATOM 1263 C C . GLU A 1 154 ? -5.564 17.584 -8.763 1.00 80.81 154 GLU A C 1
ATOM 1265 O O . GLU A 1 154 ? -5.696 18.737 -8.356 1.00 80.81 154 GLU A O 1
ATOM 1270 N N . LEU A 1 155 ? -6.353 16.596 -8.326 1.00 80.69 155 LEU A N 1
ATOM 1271 C CA . LEU A 1 155 ? -7.396 16.803 -7.328 1.00 80.69 155 LEU A CA 1
ATOM 1272 C C . LEU A 1 155 ? -6.775 16.991 -5.938 1.00 80.69 155 LEU A C 1
ATOM 1274 O O . LEU A 1 155 ? -6.079 16.114 -5.427 1.00 80.69 155 LEU A O 1
ATOM 1278 N N . GLU A 1 156 ? -7.113 18.105 -5.289 1.00 74.50 156 GLU A N 1
ATOM 1279 C CA . GLU A 1 156 ? -6.600 18.505 -3.968 1.00 74.50 156 GLU A CA 1
ATOM 1280 C C . GLU A 1 156 ? -6.767 17.415 -2.892 1.00 74.50 156 GLU A C 1
ATOM 1282 O O . GLU A 1 156 ? -5.883 17.195 -2.068 1.00 74.50 156 GLU A O 1
ATOM 1287 N N . ASN A 1 157 ? -7.871 16.665 -2.948 1.00 75.94 157 ASN A N 1
ATOM 1288 C CA . ASN A 1 157 ? -8.221 15.645 -1.956 1.00 75.94 157 ASN A CA 1
ATOM 1289 C C . ASN A 1 157 ? -7.819 14.213 -2.344 1.00 75.94 157 ASN A C 1
ATOM 1291 O O . ASN A 1 157 ? -8.195 13.260 -1.651 1.00 75.94 157 ASN A O 1
ATOM 1295 N N . PHE A 1 158 ? -7.104 14.016 -3.455 1.00 81.75 158 PHE A N 1
ATOM 1296 C CA . PHE A 1 158 ? -6.732 12.671 -3.882 1.00 81.75 158 PHE A CA 1
ATOM 1297 C C . PHE A 1 158 ? -5.563 12.122 -3.050 1.00 81.75 158 PHE A C 1
ATOM 1299 O O . PHE A 1 158 ? -4.519 12.772 -2.940 1.00 81.75 158 PHE A O 1
ATOM 1306 N N . PRO A 1 159 ? -5.686 10.911 -2.475 1.00 82.88 159 PRO A N 1
ATOM 1307 C CA . PRO A 1 159 ? -4.625 10.336 -1.664 1.00 82.88 159 PRO A CA 1
ATOM 1308 C C . PRO A 1 159 ? -3.457 9.898 -2.554 1.00 82.88 159 PRO A C 1
ATOM 1310 O O . PRO A 1 159 ? -3.520 8.887 -3.256 1.00 82.88 159 PRO A O 1
ATOM 1313 N N . LYS A 1 160 ? -2.367 10.665 -2.510 1.00 86.50 160 LYS A N 1
ATOM 1314 C CA . LYS A 1 160 ? -1.096 10.327 -3.162 1.00 86.50 160 LYS A CA 1
ATOM 1315 C C . LYS A 1 160 ? -0.273 9.429 -2.254 1.00 86.50 160 LYS A C 1
ATOM 1317 O O . LYS A 1 160 ? -0.275 9.616 -1.040 1.00 86.50 160 LYS A O 1
ATOM 1322 N N . ILE A 1 161 ? 0.471 8.493 -2.846 1.00 87.19 161 ILE A N 1
ATOM 1323 C CA . ILE A 1 161 ? 1.306 7.560 -2.077 1.00 87.19 161 ILE A CA 1
ATOM 1324 C C . ILE A 1 161 ? 2.354 8.287 -1.222 1.00 87.19 161 ILE A C 1
ATOM 1326 O O . ILE A 1 161 ? 2.627 7.858 -0.106 1.00 87.19 161 ILE A O 1
ATOM 1330 N N . ASP A 1 162 ? 2.866 9.415 -1.718 1.00 85.38 162 ASP A N 1
ATOM 1331 C CA . ASP A 1 162 ? 3.864 10.239 -1.033 1.00 85.38 162 ASP A CA 1
ATOM 1332 C C . ASP A 1 162 ? 3.273 11.041 0.148 1.00 85.38 162 ASP A C 1
ATOM 1334 O O . ASP A 1 162 ? 4.015 11.432 1.038 1.00 85.38 162 ASP A O 1
ATOM 1338 N N . ASN A 1 163 ? 1.944 11.209 0.221 1.00 87.31 163 ASN A N 1
ATOM 1339 C CA . ASN A 1 163 ? 1.272 12.023 1.248 1.00 87.31 163 ASN A CA 1
ATOM 1340 C C . ASN A 1 163 ? 0.601 11.172 2.344 1.00 87.31 163 ASN A C 1
ATOM 1342 O O . ASN A 1 163 ? -0.077 11.703 3.223 1.00 87.31 163 ASN A O 1
ATOM 1346 N N . ILE A 1 164 ? 0.711 9.840 2.278 1.00 88.06 164 ILE A N 1
ATOM 1347 C CA . ILE A 1 164 ? -0.014 8.938 3.187 1.00 88.06 164 ILE A CA 1
ATOM 1348 C C . ILE A 1 164 ? 0.390 9.139 4.652 1.00 88.06 164 ILE A C 1
ATOM 1350 O O . ILE A 1 164 ? -0.466 9.042 5.529 1.00 88.06 164 ILE A O 1
ATOM 1354 N N . GLU A 1 165 ? 1.663 9.425 4.927 1.00 85.81 165 GLU A N 1
ATOM 1355 C CA . GLU A 1 165 ? 2.116 9.685 6.295 1.00 85.81 165 GLU A CA 1
ATOM 1356 C C . GLU A 1 165 ? 1.538 10.988 6.855 1.00 85.81 165 GLU A C 1
ATOM 1358 O O . GLU A 1 165 ? 1.026 10.989 7.971 1.00 85.81 165 GLU A O 1
ATOM 1363 N N . ASP A 1 166 ? 1.543 12.069 6.075 1.00 84.88 166 ASP A N 1
ATOM 1364 C CA . ASP A 1 166 ? 0.977 13.353 6.505 1.00 84.88 166 ASP A CA 1
ATOM 1365 C C . ASP A 1 166 ? -0.526 13.223 6.788 1.00 84.88 166 ASP A C 1
ATOM 1367 O O . ASP A 1 166 ? -1.042 13.737 7.781 1.00 84.88 166 ASP A O 1
ATOM 1371 N N . LEU A 1 167 ? -1.236 12.465 5.945 1.00 83.06 167 LEU A N 1
ATOM 1372 C CA . LEU A 1 167 ? -2.648 12.147 6.158 1.00 83.06 167 LEU A CA 1
ATOM 1373 C C . LEU A 1 167 ? -2.882 11.360 7.455 1.00 83.06 167 LEU A C 1
ATOM 1375 O O . LEU A 1 167 ? -3.922 11.544 8.083 1.00 83.06 167 LEU A O 1
ATOM 1379 N N . TYR A 1 168 ? -1.942 10.497 7.846 1.00 85.19 168 TYR A N 1
ATOM 1380 C CA . TYR A 1 168 ? -2.011 9.746 9.097 1.00 85.19 168 TYR A CA 1
ATOM 1381 C C . TYR A 1 168 ? -1.751 10.645 10.314 1.00 85.19 168 TYR A C 1
ATOM 1383 O O . TYR A 1 168 ? -2.533 10.626 11.259 1.00 85.19 168 TYR A O 1
ATOM 1391 N N . GLN A 1 169 ? -0.723 11.498 10.270 1.00 84.50 169 GLN A N 1
ATOM 1392 C CA . GLN A 1 169 ? -0.413 12.442 11.355 1.00 84.50 169 GLN A CA 1
ATOM 1393 C C . GLN A 1 169 ? -1.578 13.403 11.636 1.00 84.50 169 GLN A C 1
ATOM 1395 O O . GLN A 1 169 ? -1.886 13.698 12.788 1.00 84.50 169 GLN A O 1
ATOM 1400 N N . ASN A 1 170 ? -2.278 13.854 10.593 1.00 79.25 170 ASN A N 1
ATOM 1401 C CA . ASN A 1 170 ? -3.467 14.696 10.747 1.00 79.25 170 ASN A CA 1
ATOM 1402 C C . ASN A 1 170 ? -4.666 13.946 11.349 1.00 79.25 170 ASN A C 1
ATOM 1404 O O . ASN A 1 170 ? -5.531 14.574 11.954 1.00 79.25 170 ASN A O 1
ATOM 1408 N N . LEU A 1 171 ? -4.734 12.622 11.191 1.00 75.81 171 LEU A N 1
ATOM 1409 C CA . LEU A 1 171 ? -5.767 11.797 11.816 1.00 75.81 171 LEU A CA 1
ATOM 1410 C C . LEU A 1 171 ? -5.516 11.648 13.322 1.00 75.81 171 LEU A C 1
ATOM 1412 O O . LEU A 1 171 ? -6.454 11.733 14.100 1.00 75.81 171 LEU A O 1
ATOM 1416 N N . SER A 1 172 ? -4.257 11.450 13.722 1.00 66.56 172 SER A N 1
ATOM 1417 C CA . SER A 1 172 ? -3.875 11.172 15.115 1.00 66.56 172 SER A CA 1
ATOM 1418 C C . SER A 1 172 ? -3.856 12.404 16.031 1.00 66.56 172 SER A C 1
ATOM 1420 O O . SER A 1 172 ? -3.740 12.253 17.243 1.00 66.56 172 SER A O 1
ATOM 1422 N N . ASN A 1 173 ? -3.941 13.613 15.464 1.00 58.75 173 ASN A N 1
ATOM 1423 C CA . ASN A 1 173 ? -3.945 14.886 16.199 1.00 58.75 173 ASN A CA 1
ATOM 1424 C C . ASN A 1 173 ? -5.353 15.480 16.413 1.00 58.75 173 ASN A C 1
ATOM 1426 O O . ASN A 1 173 ? -5.461 16.575 16.967 1.00 58.75 173 ASN A O 1
ATOM 1430 N N . ASN A 1 174 ? -6.407 14.790 15.964 1.00 45.78 174 ASN A N 1
ATOM 1431 C CA . ASN A 1 174 ? -7.815 15.147 16.181 1.00 45.78 174 ASN A CA 1
ATOM 1432 C C . ASN A 1 174 ? -8.481 14.154 17.137 1.00 45.78 174 ASN A C 1
ATOM 1434 O O . ASN A 1 174 ? -9.403 14.587 17.863 1.00 45.78 174 ASN A O 1
#

Radius of gyration: 19.26 Å; Cα contacts (8 Å, |Δi|>4): 157; chains: 1; bounding box: 42×55×45 Å

Sequence (174 aa):
MEERVNNLLKSGYFKDCNIDEKGFGTFTSPNKSTQSLSNDFLIKARTLKREGDMENKDNKPEAIENYIQSIIFYIKGYREEEMRIGKSQSVGYYKSLYKYTRDIYKMVKNGTDQKIFVHKILVAVKFHHLSLETKGNETEMSKNINELYNLCQELENFPKIDNIEDLYQNLSNN

Secondary structure (DSSP, 8-state):
-HHHHHHHHHTTS-SEEEE-TTS-EEEEPTTTTT-SS--HHHHHHHHHHHHHHHH-TT--HHHHHHHHHHHHHHHHHHHHHHHHH-TTTTHHHHHHHHHHHHHHHHHSPTTSHHHHHHHHHHHHHHHHHHHHHSTT--SHHHHHHHHHHHHHHHSTT---GGGHHHHHHHHHT-

Solvent-accessible surface area (backbone atoms only — not comparable to full-atom values): 9632 Å² total; per-residue (Å²): 110,67,68,62,53,51,52,49,41,72,66,66,70,27,66,51,73,50,62,48,99,86,70,58,70,48,72,42,40,76,53,68,87,74,65,67,73,84,46,65,37,46,51,50,15,51,51,29,37,52,52,12,63,70,41,48,75,80,74,34,70,66,17,55,50,27,40,51,54,15,51,52,24,39,52,53,31,49,52,57,45,26,71,73,71,32,59,77,71,36,36,67,57,36,54,52,48,36,53,52,42,49,53,52,46,70,70,47,61,85,95,39,69,67,36,56,49,43,48,41,52,39,51,16,36,45,52,51,29,49,50,40,70,29,61,93,45,87,49,68,69,31,49,52,51,45,50,51,49,53,58,44,69,70,40,91,84,50,56,45,70,90,46,50,62,61,58,48,56,61,58,78,74,109

Foldseek 3Di:
DVVVVVVVVVVLQFPDWDADPVGDIDTHHPCPVPVPDPLPLQVQLVVLQVVLVVVPPPLDPSSLVSNLSSLLSLLVSLVVVCVVVHLLVSLVSLVVSLVSLVVSLVSDDPPDPSNVLSVLLNQQSVLSSLLSVLVPPPDPVSVVSVVVSVVLVVDPPRRHSVCSVVVVVVVVVD

Mean predicted aligned error: 11.12 Å

pLDDT: mean 82.31, std 12.39, range [40.78, 97.0]

Nearest PDB structures (foldseek):
  8h77-assembly1_F  TM=4.786E-01  e=1.863E+00  Mus musculus
  7zub-assembly1_C  TM=3.101E-01  e=7.497E+00  Homo sapiens

Organism: NCBI:txid6039